Protein AF-A0A945R074-F1 (afdb_monomer_lite)

Sequence (89 aa):
MTLMVDDLDRIEHLSTLIAEWSASFLKQVDQQSVAATNHPRPLDEPLAADGLGAEETFAEFKKHLAPGLSGSVGPRYLGFVTGGVTPAA

Secondary structure (DSSP, 8-state):
-HHHHHHHHTHHHHHHHHHHHHHHHHTTGGGS-SS--PPPPPP-SPPPSS---HHHHHHHHHHHTGGG--GGGSTT--SSSS----TT-

Foldseek 3Di:
DVQVVVCVVCVVVLVVVVVVVVVVCLVCLVVFALDQPDDDDPDPDDDDPDDPHSVVVVVCCVVPPVVRDGSVLDPPNPDDPPHPDDPVD

pLDDT: mean 85.9, std 12.96, range [39.53, 98.44]

Structure (mmCIF, N/CA/C/O backbone):
data_AF-A0A945R074-F1
#
_entry.id   AF-A0A945R074-F1
#
loop_
_atom_site.group_PDB
_atom_site.id
_atom_site.type_symbol
_atom_site.label_atom_id
_atom_site.label_alt_id
_atom_site.label_comp_id
_atom_site.label_asym_id
_atom_site.label_entity_id
_atom_site.label_seq_id
_atom_site.pdbx_PDB_ins_code
_atom_site.Cartn_x
_atom_site.Cartn_y
_atom_site.Cartn_z
_atom_site.occupancy
_atom_site.B_iso_or_equiv
_atom_site.auth_seq_id
_atom_site.auth_comp_id
_atom_site.auth_asym_id
_atom_site.auth_atom_id
_atom_site.pdbx_PDB_model_num
ATOM 1 N N . MET A 1 1 ? 14.682 -3.075 -21.301 1.00 60.78 1 MET A N 1
ATOM 2 C CA . MET A 1 1 ? 14.020 -1.828 -21.758 1.00 60.78 1 MET A CA 1
ATOM 3 C C . MET A 1 1 ? 12.542 -2.035 -22.104 1.00 60.78 1 MET A C 1
ATOM 5 O O . MET A 1 1 ? 11.808 -1.064 -22.056 1.00 60.78 1 MET A O 1
ATOM 9 N N . THR A 1 2 ? 12.089 -3.264 -22.389 1.00 82.19 2 THR A N 1
ATOM 10 C CA . THR A 1 2 ? 10.689 -3.579 -22.741 1.00 82.19 2 THR A CA 1
ATOM 11 C C . THR A 1 2 ? 9.710 -3.452 -21.566 1.00 82.19 2 THR A C 1
ATOM 13 O O . THR A 1 2 ? 8.698 -2.791 -21.722 1.00 82.19 2 THR A O 1
ATOM 16 N N . LEU A 1 3 ? 10.070 -3.923 -20.361 1.00 89.12 3 LEU A N 1
ATOM 17 C CA . LEU A 1 3 ? 9.163 -3.935 -19.195 1.00 89.12 3 LEU A CA 1
ATOM 18 C C . LEU A 1 3 ? 8.579 -2.563 -18.825 1.00 89.12 3 LEU A C 1
ATOM 20 O O . LEU A 1 3 ? 7.402 -2.458 -18.526 1.00 89.12 3 LEU A O 1
ATOM 24 N N . MET A 1 4 ? 9.380 -1.496 -18.883 1.00 90.00 4 MET A N 1
ATOM 25 C CA . MET A 1 4 ? 8.891 -0.141 -18.596 1.00 90.00 4 MET A CA 1
ATOM 26 C C . MET A 1 4 ? 7.896 0.354 -19.656 1.00 90.00 4 MET A C 1
ATOM 28 O O . MET A 1 4 ? 6.979 1.103 -19.334 1.00 90.00 4 MET A O 1
ATOM 32 N N . VAL A 1 5 ? 8.099 -0.026 -20.920 1.00 93.94 5 VAL A N 1
ATOM 33 C CA . VAL A 1 5 ? 7.183 0.322 -22.014 1.00 93.94 5 VAL A CA 1
ATOM 34 C C . VAL A 1 5 ? 5.896 -0.491 -21.882 1.00 93.94 5 VAL A C 1
ATOM 36 O O . VAL A 1 5 ? 4.819 0.081 -21.971 1.00 93.94 5 VAL A O 1
ATOM 39 N N . ASP A 1 6 ? 6.007 -1.780 -21.556 1.00 94.62 6 ASP A N 1
ATOM 40 C CA . ASP A 1 6 ? 4.857 -2.650 -21.298 1.00 94.62 6 ASP A CA 1
ATOM 41 C C . ASP A 1 6 ? 4.035 -2.156 -20.091 1.00 94.62 6 ASP A C 1
ATOM 43 O O . ASP A 1 6 ? 2.805 -2.124 -20.140 1.00 94.62 6 ASP A O 1
ATOM 47 N N . ASP A 1 7 ? 4.702 -1.716 -19.018 1.00 96.62 7 ASP A N 1
ATOM 48 C CA . ASP A 1 7 ? 4.056 -1.104 -17.852 1.00 96.62 7 ASP A CA 1
ATOM 49 C C . ASP A 1 7 ? 3.344 0.203 -18.230 1.00 96.62 7 ASP A C 1
ATOM 51 O O . ASP A 1 7 ? 2.230 0.458 -17.768 1.00 96.62 7 ASP A O 1
ATOM 55 N N . LEU A 1 8 ? 3.959 1.028 -19.086 1.00 96.69 8 LEU A N 1
ATOM 56 C CA . LEU A 1 8 ? 3.349 2.266 -19.569 1.00 96.69 8 LEU A CA 1
ATOM 57 C C . LEU A 1 8 ? 2.093 1.983 -20.403 1.00 96.69 8 LEU A C 1
ATOM 59 O O . LEU A 1 8 ? 1.062 2.615 -20.178 1.00 96.69 8 LEU A O 1
ATOM 63 N N . ASP A 1 9 ? 2.148 1.004 -21.304 1.00 97.75 9 ASP A N 1
ATOM 64 C CA . ASP A 1 9 ? 1.002 0.590 -22.119 1.00 97.75 9 ASP A CA 1
ATOM 65 C C . ASP A 1 9 ? -0.135 -0.001 -21.260 1.00 97.75 9 ASP A C 1
ATOM 67 O O . ASP A 1 9 ? -1.306 0.043 -21.642 1.00 97.75 9 ASP A O 1
ATOM 71 N N . ARG A 1 10 ? 0.188 -0.518 -20.066 1.00 96.94 10 ARG A N 1
ATOM 72 C CA . ARG A 1 10 ? -0.759 -1.104 -19.101 1.00 96.94 10 ARG A CA 1
ATOM 73 C C . ARG A 1 10 ? -1.070 -0.193 -17.908 1.00 96.94 10 ARG A C 1
ATOM 75 O O . ARG A 1 10 ? -1.673 -0.657 -16.936 1.00 96.94 10 ARG A O 1
ATOM 82 N N . ILE A 1 11 ? -0.708 1.089 -17.958 1.00 97.06 11 ILE A N 1
ATOM 83 C CA . ILE A 1 11 ? -0.746 1.976 -16.784 1.00 97.06 11 ILE A CA 1
ATOM 84 C C . ILE A 1 11 ? -2.139 2.101 -16.149 1.00 97.06 11 ILE A C 1
ATOM 86 O O . ILE A 1 11 ? -2.256 2.152 -14.923 1.00 97.06 11 ILE A O 1
ATOM 90 N N . GLU A 1 12 ? -3.205 2.096 -16.955 1.00 98.38 12 GLU A N 1
ATOM 91 C CA . GLU A 1 12 ? -4.586 2.148 -16.460 1.00 98.38 12 GLU A CA 1
ATOM 92 C C . GLU A 1 12 ? -4.924 0.903 -15.632 1.00 98.38 12 GLU A C 1
ATOM 94 O O . GLU A 1 12 ? -5.412 1.010 -14.508 1.00 98.38 12 GLU A O 1
ATOM 99 N N . HIS A 1 13 ? -4.582 -0.279 -16.148 1.00 97.56 13 HIS A N 1
ATOM 100 C CA . HIS A 1 13 ? -4.797 -1.547 -15.459 1.00 97.56 13 HIS A CA 1
ATOM 101 C C . HIS A 1 13 ? -4.016 -1.621 -14.142 1.00 97.56 13 HIS A C 1
ATOM 103 O O . HIS A 1 13 ? -4.583 -1.978 -13.107 1.00 97.56 13 HIS A O 1
ATOM 109 N N . LEU A 1 14 ? -2.734 -1.248 -14.167 1.00 98.00 14 LEU A N 1
ATOM 110 C CA . LEU A 1 14 ? -1.880 -1.230 -12.977 1.00 98.00 14 LEU A CA 1
ATOM 111 C C . LEU A 1 14 ? -2.424 -0.268 -11.912 1.00 98.00 14 LEU A C 1
ATOM 113 O O . LEU A 1 14 ? -2.465 -0.604 -10.726 1.00 98.00 14 LEU A O 1
ATOM 117 N N . SER A 1 15 ? -2.905 0.901 -12.337 1.00 97.81 15 SER A N 1
ATOM 118 C CA . SER A 1 15 ? -3.513 1.890 -11.443 1.00 97.81 15 SER A CA 1
ATOM 119 C C . SER A 1 15 ? -4.789 1.352 -10.794 1.00 97.81 15 SER A C 1
ATOM 121 O O . SER A 1 15 ? -4.948 1.474 -9.579 1.00 97.81 15 SER A O 1
ATOM 123 N N . THR A 1 16 ? -5.672 0.705 -11.563 1.00 98.44 16 THR A N 1
ATOM 124 C CA . THR A 1 16 ? -6.881 0.059 -11.026 1.00 98.44 16 THR A CA 1
ATOM 125 C C . THR A 1 16 ? -6.531 -1.038 -10.024 1.00 98.44 16 THR A C 1
ATOM 127 O O . THR A 1 16 ? -7.069 -1.037 -8.917 1.00 98.44 16 THR A O 1
ATOM 130 N N . LEU A 1 17 ? -5.585 -1.918 -10.360 1.00 98.06 17 LEU A N 1
ATOM 131 C CA . LEU A 1 17 ? -5.137 -3.009 -9.491 1.00 98.06 17 LEU A CA 1
ATOM 132 C C . LEU A 1 17 ? -4.667 -2.497 -8.119 1.00 98.06 17 LEU A C 1
ATOM 134 O O . LEU A 1 17 ? -5.054 -3.029 -7.074 1.00 98.06 17 LEU A O 1
ATOM 138 N N . ILE A 1 18 ? -3.838 -1.451 -8.112 1.00 97.31 18 ILE A N 1
ATOM 139 C CA . ILE A 1 18 ? -3.289 -0.871 -6.881 1.00 97.31 18 ILE A CA 1
ATOM 140 C C . ILE A 1 18 ? -4.375 -0.118 -6.104 1.00 97.31 18 ILE A C 1
ATOM 142 O O . ILE A 1 18 ? -4.441 -0.231 -4.875 1.00 97.31 18 ILE A O 1
ATOM 146 N N . ALA A 1 19 ? -5.248 0.621 -6.793 1.00 97.12 19 ALA A N 1
ATOM 147 C CA . ALA A 1 19 ? -6.340 1.359 -6.165 1.00 97.12 19 ALA A CA 1
ATOM 148 C C . ALA A 1 19 ? -7.341 0.423 -5.466 1.00 97.12 19 ALA A C 1
ATOM 150 O O . ALA A 1 19 ? -7.708 0.663 -4.314 1.00 97.12 19 ALA A O 1
ATOM 151 N N . GLU A 1 20 ? -7.739 -0.675 -6.112 1.00 97.94 20 GLU A N 1
ATOM 152 C CA . GLU A 1 20 ? -8.659 -1.668 -5.542 1.00 97.94 20 GLU A CA 1
ATOM 153 C C . GLU A 1 20 ? -8.078 -2.357 -4.305 1.00 97.94 20 GLU A C 1
ATOM 155 O O . GLU A 1 20 ? -8.764 -2.523 -3.286 1.00 97.94 20 GLU A O 1
ATOM 160 N N . TRP A 1 21 ? -6.794 -2.718 -4.363 1.00 97.56 21 TRP A N 1
ATOM 161 C CA . TRP A 1 21 ? -6.095 -3.285 -3.217 1.00 97.56 21 TRP A CA 1
ATOM 162 C C . TRP A 1 21 ? -6.002 -2.278 -2.064 1.00 97.56 21 TRP A C 1
ATOM 164 O O . TRP A 1 21 ? -6.319 -2.618 -0.924 1.00 97.56 21 TRP A O 1
ATOM 174 N N . SER A 1 22 ? -5.652 -1.024 -2.360 1.00 94.69 22 SER A N 1
ATOM 175 C CA . SER A 1 22 ? -5.535 0.043 -1.357 1.00 94.69 22 SER A CA 1
ATOM 176 C C . SER A 1 22 ? -6.876 0.325 -0.679 1.00 94.69 22 SER A C 1
ATOM 178 O O . SER A 1 22 ? -6.954 0.407 0.547 1.00 94.69 22 SER A O 1
ATOM 180 N N . ALA A 1 23 ? -7.962 0.393 -1.453 1.00 94.75 23 ALA A N 1
ATOM 181 C CA . ALA A 1 23 ? -9.311 0.554 -0.921 1.00 94.75 23 ALA A CA 1
ATOM 182 C C . ALA A 1 23 ? -9.720 -0.628 -0.027 1.00 94.75 23 ALA A C 1
ATOM 184 O O . ALA A 1 23 ? -10.360 -0.434 1.008 1.00 94.75 23 ALA A O 1
ATOM 185 N N . SER A 1 24 ? -9.342 -1.850 -0.405 1.00 94.81 24 SER A N 1
ATOM 186 C CA . SER A 1 24 ? -9.579 -3.053 0.401 1.00 94.81 24 SER A CA 1
ATOM 187 C C . SER A 1 24 ? -8.797 -3.023 1.716 1.00 94.81 24 SER A C 1
ATOM 189 O O . SER A 1 24 ? -9.375 -3.300 2.766 1.00 94.81 24 SER A O 1
ATOM 191 N N . PHE A 1 25 ? -7.525 -2.615 1.681 1.00 92.81 25 PHE A N 1
ATOM 192 C CA . PHE A 1 25 ? -6.693 -2.439 2.872 1.00 92.81 25 PHE A CA 1
ATOM 193 C C . PHE A 1 25 ? -7.288 -1.400 3.832 1.00 92.81 25 PHE A C 1
ATOM 195 O O . PHE A 1 25 ? -7.453 -1.678 5.019 1.00 92.81 25 PHE A O 1
ATOM 202 N N . LEU A 1 26 ? -7.689 -0.228 3.325 1.00 90.62 26 LEU A N 1
ATOM 203 C CA . LEU A 1 26 ? -8.268 0.840 4.148 1.00 90.62 26 LEU A CA 1
ATOM 204 C C . LEU A 1 26 ? -9.570 0.416 4.841 1.00 90.62 26 LEU A C 1
ATOM 206 O O . LEU A 1 26 ? -9.796 0.788 5.989 1.00 90.62 26 LEU A O 1
ATOM 210 N N . LYS A 1 27 ? -10.403 -0.407 4.189 1.00 91.94 27 LYS A N 1
ATOM 211 C CA . LYS A 1 27 ? -11.630 -0.966 4.791 1.00 91.94 27 LYS A CA 1
ATOM 212 C C . LYS A 1 27 ? -11.366 -1.938 5.944 1.00 91.94 27 LYS A C 1
ATOM 214 O O . LYS A 1 27 ? -12.296 -2.240 6.680 1.00 91.94 27 LYS A O 1
ATOM 219 N N . GLN A 1 28 ? -10.140 -2.441 6.071 1.00 92.25 28 GLN A N 1
ATOM 220 C CA . GLN A 1 28 ? -9.72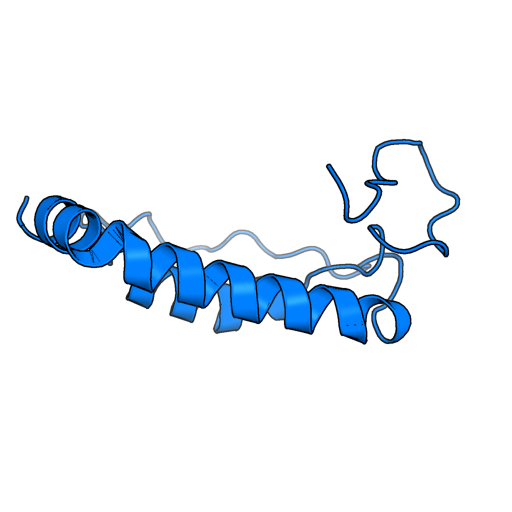9 -3.422 7.081 1.00 92.25 28 GLN A CA 1
ATOM 221 C C . GLN A 1 28 ? -8.682 -2.853 8.049 1.00 92.25 28 GLN A C 1
ATOM 223 O O . GLN A 1 28 ? -8.137 -3.583 8.878 1.00 92.25 28 GLN A O 1
ATOM 228 N N . VAL A 1 29 ? -8.365 -1.555 7.964 1.00 89.25 29 VAL A N 1
ATOM 229 C CA . VAL A 1 29 ? -7.332 -0.926 8.805 1.00 89.25 29 VAL A CA 1
ATOM 230 C C . VAL A 1 29 ? -7.684 -0.996 10.292 1.00 89.25 29 VAL A C 1
ATOM 232 O O . VAL A 1 29 ? -6.812 -1.045 11.158 1.00 89.25 29 VAL A O 1
ATOM 235 N N . ASP A 1 30 ? -8.976 -1.058 10.603 1.00 89.12 30 ASP A N 1
ATOM 236 C CA . ASP A 1 30 ? -9.481 -1.238 11.952 1.00 89.12 30 ASP A CA 1
ATOM 237 C C . ASP A 1 30 ? -9.153 -2.624 12.535 1.00 89.12 30 ASP A C 1
ATOM 239 O O . ASP A 1 30 ? -9.144 -2.773 13.755 1.00 89.12 30 ASP A O 1
ATOM 243 N N . GLN A 1 31 ? -8.787 -3.604 11.716 1.00 91.25 31 GLN A N 1
ATOM 244 C CA . GLN A 1 31 ? -8.339 -4.926 12.160 1.00 91.25 31 GLN A CA 1
ATOM 245 C C . GLN A 1 31 ? -6.819 -4.992 12.367 1.00 91.25 31 GLN A C 1
ATOM 247 O O . GLN A 1 31 ? -6.322 -5.931 12.985 1.00 91.25 31 GLN A O 1
ATOM 252 N N . GLN A 1 32 ? -6.074 -3.988 11.895 1.00 88.94 32 GLN A N 1
ATOM 253 C CA . GLN A 1 32 ? -4.617 -3.946 11.997 1.00 88.94 32 GLN A CA 1
ATOM 254 C C . GLN A 1 32 ? -4.141 -3.348 13.327 1.00 88.94 32 GLN A C 1
ATOM 256 O O . GLN A 1 32 ? -4.727 -2.403 13.876 1.00 88.94 32 GLN A O 1
ATOM 261 N N . SER A 1 33 ? -3.015 -3.861 13.826 1.00 90.75 33 SER A N 1
ATOM 262 C CA . SER A 1 33 ? -2.304 -3.271 14.964 1.00 90.75 33 SER A CA 1
ATOM 263 C C . SER A 1 33 ? -1.857 -1.852 14.624 1.00 90.75 33 SER A C 1
ATOM 265 O O . SER A 1 33 ? -1.215 -1.618 13.604 1.00 90.75 33 SER A O 1
ATOM 267 N N . VAL A 1 34 ? -2.173 -0.894 15.497 1.00 89.06 34 VAL A N 1
ATOM 268 C CA . VAL A 1 34 ? -1.886 0.538 15.284 1.00 89.06 34 VAL A CA 1
ATOM 269 C C . VAL A 1 34 ? -0.389 0.817 15.123 1.00 89.06 34 VAL A C 1
ATOM 271 O O . VAL A 1 34 ? -0.010 1.716 14.381 1.00 89.06 34 VAL A O 1
ATOM 274 N N . ALA A 1 35 ? 0.460 0.030 15.779 1.00 86.38 35 ALA A N 1
ATOM 275 C CA . ALA A 1 35 ? 1.905 0.073 15.625 1.00 86.38 35 ALA A CA 1
ATOM 276 C C . ALA A 1 35 ? 2.433 -1.330 15.317 1.00 86.38 35 ALA A C 1
ATOM 278 O O . ALA A 1 35 ? 2.010 -2.308 15.937 1.00 86.38 35 ALA A O 1
ATOM 279 N N . ALA A 1 36 ? 3.376 -1.412 14.381 1.00 79.69 36 ALA A N 1
ATOM 280 C CA . ALA A 1 36 ? 4.166 -2.614 14.167 1.00 79.69 36 ALA A CA 1
ATOM 281 C C . ALA A 1 36 ? 5.352 -2.600 15.141 1.00 79.69 36 ALA A C 1
ATOM 283 O O . ALA A 1 36 ? 6.158 -1.673 15.136 1.00 79.69 36 ALA A O 1
ATOM 284 N N . THR A 1 37 ? 5.453 -3.620 15.992 1.00 75.69 37 THR A N 1
ATOM 285 C CA . THR A 1 37 ? 6.591 -3.808 16.911 1.00 75.69 37 THR A CA 1
ATOM 286 C C . THR A 1 37 ? 7.674 -4.707 16.321 1.00 75.69 37 THR A C 1
ATOM 288 O O . THR A 1 37 ? 8.764 -4.814 16.875 1.00 75.69 37 THR A O 1
ATOM 291 N N . ASN A 1 38 ? 7.378 -5.367 15.198 1.00 74.88 38 ASN A N 1
ATOM 292 C CA . ASN A 1 38 ? 8.353 -6.156 14.465 1.00 74.88 38 ASN A CA 1
ATOM 293 C C . ASN A 1 38 ? 9.171 -5.224 13.578 1.00 74.88 38 ASN A C 1
ATOM 295 O O . ASN A 1 38 ? 8.643 -4.599 12.660 1.00 74.88 38 ASN A O 1
ATOM 299 N N . HIS A 1 39 ? 10.468 -5.150 13.850 1.00 70.62 39 HIS A N 1
ATOM 300 C CA . HIS A 1 39 ? 11.401 -4.449 12.984 1.00 70.62 39 HIS A CA 1
ATOM 301 C C . HIS A 1 39 ? 11.769 -5.366 11.813 1.00 70.62 39 HIS A C 1
ATOM 303 O O . HIS A 1 39 ? 12.282 -6.464 12.059 1.00 70.62 39 HIS A O 1
ATOM 309 N N . PRO A 1 40 ? 11.511 -4.964 10.555 1.00 71.62 40 PRO A N 1
ATOM 310 C CA . PRO A 1 40 ? 11.971 -5.740 9.418 1.00 71.62 40 PRO A CA 1
ATOM 311 C C . PRO A 1 40 ? 13.497 -5.822 9.467 1.00 71.62 40 PRO A C 1
ATOM 313 O O . PRO A 1 40 ? 14.186 -4.823 9.687 1.00 71.62 40 PRO A O 1
ATOM 316 N N . ARG A 1 41 ? 14.028 -7.033 9.293 1.00 76.94 41 ARG A N 1
ATOM 317 C CA . ARG A 1 41 ? 15.465 -7.218 9.105 1.00 76.94 41 ARG A CA 1
ATOM 318 C C . ARG A 1 41 ? 15.823 -6.704 7.705 1.00 76.94 41 ARG A C 1
ATOM 320 O O . ARG A 1 41 ? 15.063 -6.989 6.777 1.00 76.94 41 ARG A O 1
ATOM 327 N N . PRO A 1 42 ? 16.943 -5.982 7.536 1.00 73.38 42 PRO A N 1
ATOM 328 C CA . PRO A 1 42 ? 17.476 -5.706 6.209 1.00 73.38 42 PRO A CA 1
ATOM 329 C C . PRO A 1 42 ? 17.578 -7.005 5.406 1.00 73.38 42 PRO A C 1
ATOM 331 O O . PRO A 1 42 ? 17.972 -8.035 5.953 1.00 73.38 42 PRO A O 1
ATOM 334 N N . LEU A 1 43 ? 17.187 -6.963 4.134 1.00 77.38 43 LEU A N 1
ATOM 335 C CA . LEU A 1 43 ? 17.418 -8.090 3.240 1.00 77.38 43 LEU A CA 1
ATOM 336 C C . LEU A 1 43 ? 18.929 -8.214 3.026 1.00 77.38 43 LEU A C 1
ATOM 338 O O . LEU A 1 43 ? 19.587 -7.228 2.698 1.00 77.38 43 LEU A O 1
ATOM 342 N N . ASP A 1 44 ? 19.462 -9.420 3.209 1.00 81.38 44 ASP A N 1
ATOM 343 C CA . ASP A 1 44 ? 20.871 -9.732 2.926 1.00 81.38 44 ASP A CA 1
ATOM 344 C C . ASP A 1 44 ? 21.125 -9.899 1.409 1.00 81.38 44 ASP A C 1
ATOM 346 O O . ASP A 1 44 ? 22.246 -10.159 0.971 1.00 81.38 44 ASP A O 1
ATOM 350 N N . GLU A 1 45 ? 20.075 -9.763 0.596 1.00 83.62 45 GLU A N 1
ATOM 351 C CA . GLU A 1 45 ? 20.091 -9.965 -0.849 1.00 83.62 45 GLU A CA 1
ATOM 352 C C . GLU A 1 45 ? 20.550 -8.693 -1.582 1.00 83.62 45 GLU A C 1
ATOM 354 O O . GLU A 1 45 ? 20.071 -7.594 -1.280 1.00 83.62 45 GLU A O 1
ATOM 359 N N . PRO A 1 46 ? 21.466 -8.802 -2.562 1.00 87.38 46 PRO A N 1
ATOM 360 C CA . PRO A 1 46 ? 21.856 -7.661 -3.378 1.00 87.38 46 PRO A CA 1
ATOM 361 C C . PRO A 1 46 ? 20.685 -7.199 -4.251 1.00 87.38 46 PRO A C 1
ATOM 363 O O . PRO A 1 46 ? 19.854 -7.999 -4.680 1.00 87.38 46 PRO A O 1
ATOM 366 N N . LEU A 1 47 ? 20.652 -5.904 -4.571 1.00 87.44 47 LEU A N 1
ATOM 367 C CA . LEU A 1 47 ? 19.680 -5.374 -5.523 1.00 87.44 47 LEU A CA 1
ATOM 368 C C . LEU A 1 47 ? 19.865 -6.055 -6.888 1.00 87.44 47 LEU A C 1
ATOM 370 O O . LEU A 1 47 ? 20.984 -6.124 -7.403 1.00 87.44 47 LEU A O 1
ATOM 374 N N . ALA A 1 48 ? 18.769 -6.546 -7.466 1.00 87.62 48 ALA A N 1
ATOM 375 C CA . ALA A 1 48 ? 18.786 -7.165 -8.783 1.00 87.62 48 ALA A CA 1
ATOM 376 C C . ALA A 1 48 ? 19.266 -6.174 -9.859 1.00 87.62 48 ALA A C 1
ATOM 378 O O . ALA A 1 48 ? 18.974 -4.979 -9.799 1.00 87.62 48 ALA A O 1
ATOM 379 N N . ALA A 1 49 ? 19.997 -6.682 -10.854 1.00 90.25 49 ALA A N 1
ATOM 380 C CA . ALA A 1 49 ? 20.466 -5.877 -11.983 1.00 90.25 49 ALA A CA 1
ATOM 381 C C . ALA A 1 49 ? 19.324 -5.480 -12.937 1.00 90.25 49 ALA A C 1
ATOM 383 O O . ALA A 1 49 ? 19.397 -4.434 -13.581 1.00 90.25 49 ALA A O 1
ATOM 384 N N . ASP A 1 50 ? 18.272 -6.299 -12.991 1.00 90.50 50 ASP A N 1
ATOM 385 C CA . ASP A 1 50 ? 17.096 -6.107 -13.832 1.00 90.50 50 ASP A CA 1
ATOM 386 C C . ASP A 1 50 ? 15.854 -5.819 -12.978 1.00 90.50 50 ASP A C 1
ATOM 388 O O . ASP A 1 50 ? 15.695 -6.346 -11.875 1.00 90.50 50 ASP A O 1
ATOM 392 N N . GLY A 1 51 ? 14.959 -4.977 -13.499 1.00 90.00 51 GLY A N 1
ATOM 393 C CA . GLY A 1 51 ? 13.662 -4.707 -12.876 1.00 90.00 51 GLY A CA 1
ATOM 394 C C . GLY A 1 51 ? 12.662 -5.843 -13.107 1.00 90.00 51 GLY A C 1
ATOM 395 O O . GLY A 1 51 ? 12.737 -6.536 -14.117 1.00 90.00 51 GLY A O 1
ATOM 396 N N . LEU A 1 52 ? 11.703 -5.997 -12.189 1.00 92.94 52 LEU A N 1
ATOM 397 C CA . LEU A 1 52 ? 10.669 -7.039 -12.260 1.00 92.94 52 LEU A CA 1
ATOM 398 C C . LEU A 1 52 ? 9.432 -6.639 -13.082 1.00 92.94 52 LEU A C 1
ATOM 400 O O . LEU A 1 52 ? 8.674 -7.516 -13.465 1.00 92.94 52 LEU A O 1
ATOM 404 N N . GLY A 1 53 ? 9.233 -5.345 -13.353 1.00 95.00 53 GLY A N 1
ATOM 405 C CA . GLY A 1 53 ? 7.947 -4.821 -13.834 1.00 95.00 53 GLY A CA 1
ATOM 406 C C . GLY A 1 53 ? 6.990 -4.513 -12.678 1.00 95.00 53 GLY A C 1
ATOM 407 O O . GLY A 1 53 ? 7.192 -4.963 -11.543 1.00 95.00 53 GLY A O 1
ATOM 408 N N . ALA A 1 54 ? 5.987 -3.673 -12.923 1.00 95.75 54 ALA A N 1
ATOM 409 C CA . ALA A 1 54 ? 5.136 -3.133 -11.864 1.00 95.75 54 ALA A CA 1
ATOM 410 C C . ALA A 1 54 ? 4.256 -4.197 -11.189 1.00 95.75 54 ALA A C 1
ATOM 412 O O . ALA A 1 54 ? 4.092 -4.177 -9.967 1.00 95.75 54 ALA A O 1
ATOM 413 N N . GLU A 1 55 ? 3.701 -5.135 -11.957 1.00 95.94 55 GLU A N 1
ATOM 414 C CA . GLU A 1 55 ? 2.767 -6.140 -11.443 1.00 95.94 55 GLU A CA 1
ATOM 415 C C . GLU A 1 55 ? 3.470 -7.176 -10.553 1.00 95.94 55 GLU A C 1
ATOM 417 O O . GLU A 1 55 ? 3.027 -7.438 -9.430 1.00 95.94 55 GLU A O 1
ATOM 422 N N . GLU A 1 56 ? 4.610 -7.701 -10.998 1.00 95.56 56 GLU A N 1
ATOM 423 C CA . GLU A 1 56 ? 5.465 -8.610 -10.238 1.00 95.56 56 GLU A CA 1
ATOM 424 C C . GLU A 1 56 ? 6.031 -7.921 -8.994 1.00 95.56 56 GLU A C 1
ATOM 426 O O . GLU A 1 56 ? 6.002 -8.489 -7.900 1.00 95.56 56 GLU A O 1
ATOM 431 N N . THR A 1 57 ? 6.462 -6.660 -9.116 1.00 95.06 57 THR A N 1
ATOM 432 C CA . THR A 1 57 ? 6.892 -5.862 -7.956 1.00 95.06 57 THR A CA 1
ATOM 433 C C . THR A 1 57 ? 5.754 -5.712 -6.946 1.00 95.06 57 THR A C 1
ATOM 435 O O . THR A 1 57 ? 5.961 -5.847 -5.738 1.00 95.06 57 THR A O 1
ATOM 438 N N . PHE A 1 58 ? 4.526 -5.478 -7.415 1.00 97.38 58 PHE A N 1
ATOM 439 C CA . PHE A 1 58 ? 3.361 -5.388 -6.542 1.00 97.38 58 PHE A CA 1
ATOM 440 C C . PHE A 1 58 ? 3.001 -6.738 -5.899 1.00 97.38 58 PHE A C 1
ATOM 442 O O . PHE A 1 58 ? 2.543 -6.779 -4.753 1.00 97.38 58 PHE A O 1
ATOM 449 N N . ALA A 1 59 ? 3.234 -7.859 -6.585 1.00 96.50 59 ALA A N 1
ATOM 450 C CA . ALA A 1 59 ? 3.100 -9.193 -6.008 1.00 96.50 59 ALA A CA 1
ATOM 451 C C . ALA A 1 59 ? 4.110 -9.430 -4.870 1.00 96.50 59 ALA A C 1
ATOM 453 O O . ALA A 1 59 ? 3.708 -9.860 -3.785 1.00 96.50 59 ALA A O 1
ATOM 454 N N . GLU A 1 60 ? 5.379 -9.070 -5.071 1.00 93.56 60 GLU A N 1
ATOM 455 C CA . GLU A 1 60 ? 6.418 -9.150 -4.038 1.00 93.56 60 GLU A CA 1
ATOM 456 C C . GLU A 1 60 ? 6.109 -8.224 -2.850 1.00 93.56 60 GLU A C 1
ATOM 458 O O . GLU A 1 60 ? 6.201 -8.645 -1.694 1.00 93.56 60 GLU A O 1
ATOM 463 N N . PHE A 1 61 ? 5.614 -7.006 -3.102 1.00 93.94 61 PHE A N 1
ATOM 464 C CA . PHE A 1 61 ? 5.123 -6.108 -2.052 1.00 93.94 61 PHE A CA 1
ATOM 465 C C . PHE A 1 61 ? 4.012 -6.758 -1.217 1.00 93.94 61 PHE A C 1
ATOM 467 O O . PHE A 1 61 ? 4.109 -6.795 0.012 1.00 93.94 61 PHE A O 1
ATOM 474 N N . LYS A 1 62 ? 2.973 -7.312 -1.858 1.00 95.38 62 LYS A N 1
ATOM 475 C CA . LYS A 1 62 ? 1.858 -7.972 -1.156 1.00 95.38 62 LYS A CA 1
ATOM 476 C C . LYS A 1 62 ? 2.323 -9.155 -0.308 1.00 95.38 62 LYS A C 1
ATOM 478 O O . LYS A 1 62 ? 1.747 -9.417 0.744 1.00 95.38 62 LYS A O 1
ATOM 483 N N . LYS A 1 63 ? 3.345 -9.873 -0.768 1.00 92.75 63 LYS A N 1
ATOM 484 C CA . LYS A 1 63 ? 3.880 -11.063 -0.105 1.00 92.75 63 LYS A CA 1
ATOM 485 C C . LYS A 1 63 ? 4.797 -10.722 1.069 1.00 92.75 63 LYS A C 1
ATOM 487 O O . LYS A 1 63 ? 4.710 -11.372 2.107 1.00 92.75 63 LYS A O 1
ATOM 492 N N . HIS A 1 64 ? 5.658 -9.718 0.917 1.00 88.56 64 HIS A N 1
ATOM 493 C CA . HIS A 1 64 ? 6.758 -9.469 1.852 1.00 88.56 64 HIS A CA 1
ATOM 494 C C . HIS A 1 64 ? 6.584 -8.222 2.719 1.00 88.56 64 HIS A C 1
ATOM 496 O O . HIS A 1 64 ? 7.019 -8.220 3.868 1.00 88.56 64 HIS A O 1
ATOM 502 N N . LEU A 1 65 ? 5.945 -7.172 2.199 1.00 88.81 65 LEU A N 1
ATOM 503 C CA . LEU A 1 65 ? 5.844 -5.874 2.873 1.00 88.81 65 LEU A CA 1
ATOM 504 C C . LEU A 1 65 ? 4.444 -5.616 3.430 1.00 88.81 65 LEU A C 1
ATOM 506 O O . LEU A 1 65 ? 4.313 -5.196 4.579 1.00 88.81 65 LEU A O 1
ATOM 510 N N . ALA A 1 66 ? 3.397 -5.914 2.656 1.00 92.00 66 ALA A N 1
ATOM 511 C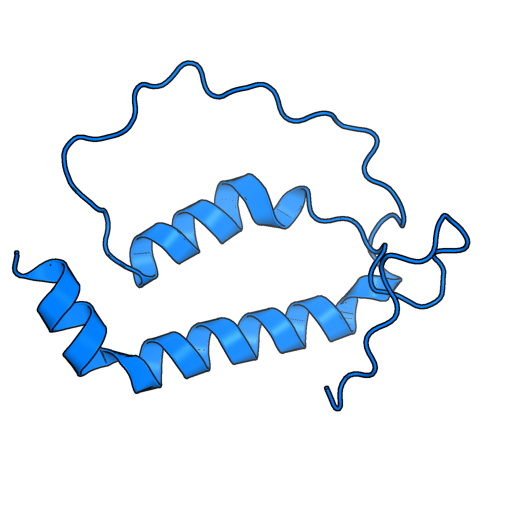 CA . ALA A 1 66 ? 2.014 -5.664 3.053 1.00 92.00 66 ALA A CA 1
ATOM 512 C C . ALA A 1 66 ? 1.609 -6.289 4.406 1.00 92.00 66 ALA A C 1
ATOM 514 O O . ALA A 1 66 ? 0.930 -5.602 5.171 1.00 92.00 66 ALA A O 1
ATOM 515 N N . PRO A 1 67 ? 2.039 -7.517 4.773 1.00 89.38 67 PRO A N 1
ATOM 516 C CA . PRO A 1 67 ? 1.712 -8.096 6.079 1.00 89.38 67 PRO A CA 1
ATOM 517 C C . PRO A 1 67 ? 2.300 -7.325 7.271 1.00 89.38 67 PRO A C 1
ATOM 519 O O . PRO A 1 67 ? 1.846 -7.503 8.398 1.00 89.38 67 PRO A O 1
ATOM 522 N N . GLY A 1 68 ? 3.324 -6.494 7.041 1.00 88.19 68 GLY A N 1
ATOM 523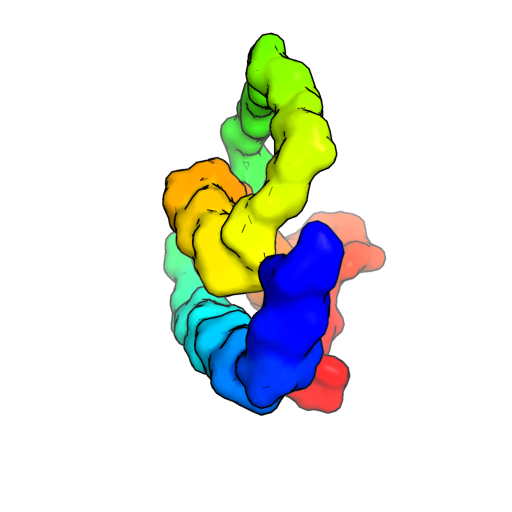 C CA . GLY A 1 68 ? 3.962 -5.662 8.061 1.00 88.19 68 GLY A CA 1
ATOM 524 C C . GLY A 1 68 ? 3.365 -4.259 8.203 1.00 88.19 68 GLY A C 1
ATOM 525 O O . GLY A 1 68 ? 3.834 -3.494 9.046 1.00 88.19 68 GLY A O 1
ATOM 526 N N . LEU A 1 69 ? 2.366 -3.891 7.394 1.00 88.75 69 LEU A N 1
ATOM 527 C CA . LEU A 1 69 ? 1.753 -2.564 7.456 1.00 88.75 69 LEU A CA 1
ATOM 528 C C . LEU A 1 69 ? 0.992 -2.365 8.770 1.00 88.75 69 LEU A C 1
ATOM 530 O O . LEU A 1 69 ? 0.132 -3.160 9.142 1.00 88.75 69 LEU A O 1
ATOM 534 N N . SER A 1 70 ? 1.273 -1.259 9.458 1.00 89.81 70 SER A N 1
ATOM 535 C CA . SER A 1 70 ? 0.535 -0.871 10.660 1.00 89.81 70 SER A CA 1
ATOM 536 C C . SER A 1 70 ? -0.776 -0.158 10.328 1.00 89.81 70 SER A C 1
ATOM 538 O O . SER A 1 70 ? -0.865 0.590 9.356 1.00 89.81 70 SER A O 1
ATOM 540 N N . GLY A 1 71 ? -1.756 -0.266 11.222 1.00 89.25 71 GLY A N 1
ATOM 541 C CA . GLY A 1 71 ? -3.014 0.485 11.191 1.00 89.25 71 GLY A CA 1
ATOM 542 C C . GLY A 1 71 ? -2.898 1.948 11.639 1.00 89.25 71 GLY A C 1
ATOM 543 O O . GLY A 1 71 ? -3.890 2.531 12.076 1.00 89.25 71 GLY A O 1
ATOM 544 N N . SER A 1 72 ? -1.705 2.546 11.577 1.00 87.38 72 SER A N 1
ATOM 545 C CA . SER A 1 72 ? -1.441 3.923 12.023 1.00 87.38 72 SER A CA 1
ATOM 546 C C . SER A 1 72 ? -2.125 4.992 11.165 1.00 87.38 72 SER A C 1
ATOM 548 O O . SER A 1 72 ? -2.292 6.120 11.612 1.00 87.38 72 SER A O 1
ATOM 550 N N . VAL A 1 73 ? -2.565 4.636 9.955 1.00 85.25 73 VAL A N 1
ATOM 551 C CA . VAL A 1 73 ? -3.366 5.511 9.083 1.00 85.25 73 VAL A CA 1
ATOM 552 C C . VAL A 1 73 ? -4.837 5.603 9.518 1.00 85.25 73 VAL A C 1
ATOM 554 O O . VAL A 1 73 ? -5.585 6.418 8.988 1.00 85.25 73 VAL A O 1
ATOM 557 N N . GL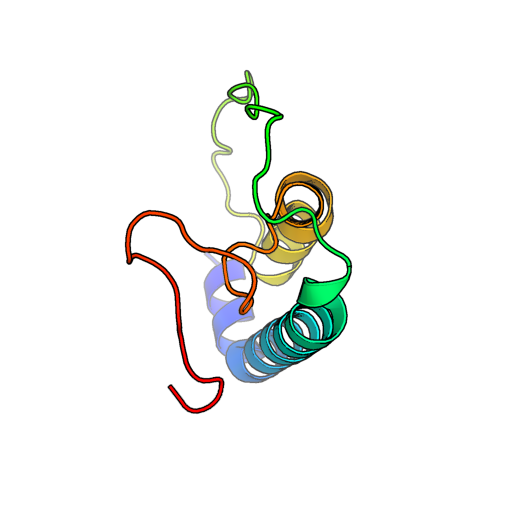Y A 1 74 ? -5.263 4.763 10.470 1.00 83.69 74 GLY A N 1
ATOM 558 C CA . GLY A 1 74 ? -6.611 4.757 11.032 1.00 83.69 74 GLY A CA 1
ATOM 559 C C . GLY A 1 74 ? -6.775 5.669 12.260 1.00 83.69 74 GLY A C 1
ATOM 560 O O . GLY A 1 74 ? -5.800 6.129 12.852 1.00 83.69 74 GLY A O 1
ATOM 561 N N . PRO A 1 75 ? -8.018 5.870 12.734 1.00 83.75 75 PRO A N 1
ATOM 562 C CA . PRO A 1 75 ? -8.348 6.850 13.780 1.00 83.75 75 PRO A CA 1
ATOM 563 C C . PRO A 1 75 ? -7.843 6.488 15.187 1.00 83.75 75 PRO A C 1
ATOM 565 O O . PRO A 1 75 ? -8.028 7.255 16.127 1.00 83.75 75 PRO A O 1
ATOM 568 N N . ARG A 1 76 ? -7.244 5.305 15.367 1.00 86.69 76 ARG A N 1
ATOM 569 C CA . ARG A 1 76 ? -6.729 4.836 16.664 1.00 86.69 76 ARG A CA 1
ATOM 570 C C . ARG A 1 76 ? -5.277 5.233 16.925 1.00 86.69 76 ARG A C 1
ATOM 572 O O . ARG A 1 76 ? -4.756 4.936 17.999 1.00 86.69 76 ARG A O 1
ATOM 579 N N . TYR A 1 77 ? -4.609 5.856 15.959 1.00 85.81 77 TYR A N 1
ATOM 580 C CA . TYR A 1 77 ? -3.252 6.347 16.144 1.00 85.81 77 TYR A CA 1
ATOM 581 C C . TYR A 1 77 ? -3.267 7.703 16.851 1.00 85.81 77 TYR A C 1
ATOM 583 O O . TYR A 1 77 ? -3.656 8.714 16.279 1.00 85.81 77 TYR A O 1
ATOM 591 N N . LEU A 1 78 ? -2.843 7.713 18.115 1.00 84.12 78 LEU A N 1
ATOM 592 C CA . LEU A 1 78 ? -2.772 8.910 18.968 1.00 84.12 78 LEU A CA 1
ATOM 593 C C . LEU A 1 78 ? -1.319 9.366 19.200 1.00 84.12 78 LEU A C 1
ATOM 595 O O . LEU A 1 78 ? -1.011 10.000 20.207 1.00 84.12 78 LEU A O 1
ATOM 599 N N . GLY A 1 79 ? -0.412 8.954 18.308 1.00 79.88 79 GLY A N 1
ATOM 600 C CA . GLY A 1 79 ? 1.005 9.300 18.352 1.00 79.88 79 GLY A CA 1
ATOM 601 C C . GLY A 1 79 ? 1.304 10.668 17.733 1.00 79.88 79 GLY A C 1
ATOM 602 O O . GLY A 1 79 ? 0.444 1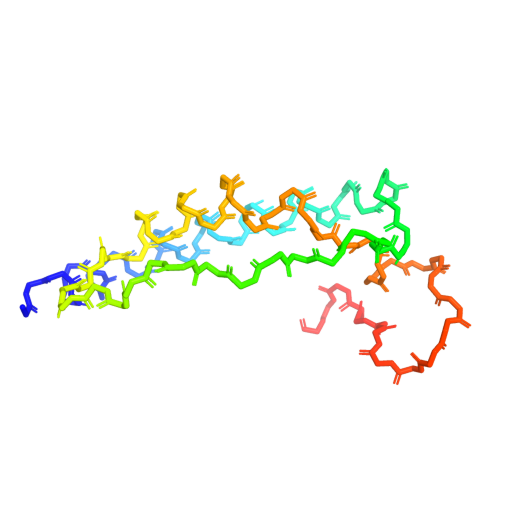1.540 17.641 1.00 79.88 79 GLY A O 1
ATOM 603 N N . PHE A 1 80 ? 2.552 10.859 17.304 1.00 72.81 80 PHE A N 1
ATOM 604 C CA . PHE A 1 80 ? 2.981 12.088 16.634 1.00 72.81 80 PHE A CA 1
ATOM 605 C C . PHE A 1 80 ? 2.194 12.285 15.331 1.00 72.81 80 PHE A C 1
ATOM 607 O O . PHE A 1 80 ? 2.012 11.331 14.584 1.00 72.81 80 PHE A O 1
ATOM 614 N N . VAL A 1 81 ? 1.735 13.503 15.029 1.00 62.19 81 VAL A N 1
ATOM 615 C CA . VAL A 1 81 ? 0.931 13.749 13.821 1.00 62.19 81 VAL A CA 1
ATOM 616 C C . VAL A 1 81 ? 1.818 13.658 12.579 1.00 62.19 81 VAL A C 1
ATOM 618 O O . VAL A 1 81 ? 2.421 14.634 12.145 1.00 62.19 81 VAL A O 1
ATOM 621 N N . THR A 1 82 ? 1.889 12.462 12.007 1.00 60.75 82 THR A N 1
ATOM 622 C CA . THR A 1 82 ? 2.357 12.208 10.639 1.00 60.75 82 THR A CA 1
ATOM 623 C C . THR A 1 82 ? 1.297 11.486 9.799 1.00 60.75 82 THR A C 1
ATOM 625 O O . THR A 1 82 ? 1.518 11.265 8.612 1.00 60.75 82 THR A O 1
ATOM 628 N N . GLY A 1 83 ? 0.135 11.142 10.379 1.00 55.44 83 GLY A N 1
ATOM 629 C CA . GLY A 1 83 ? -0.893 10.318 9.740 1.00 55.44 83 GLY A CA 1
ATOM 630 C C . GLY A 1 83 ? -2.304 10.636 10.230 1.00 55.44 83 GLY A C 1
ATOM 631 O O . GLY A 1 83 ? -2.594 10.590 11.421 1.00 55.44 83 GLY A O 1
ATOM 632 N N . GLY A 1 84 ? -3.158 10.975 9.271 1.00 55.53 84 GLY A N 1
ATOM 633 C CA . GLY A 1 84 ? -4.553 11.369 9.427 1.00 55.53 84 GLY A CA 1
ATOM 634 C C . GLY A 1 84 ? -5.039 11.894 8.082 1.00 55.53 84 GLY A C 1
ATOM 635 O O . GLY A 1 84 ? -5.397 13.060 7.961 1.00 55.53 84 GLY A O 1
ATOM 636 N N . VAL A 1 85 ? -4.927 11.072 7.035 1.00 58.53 85 VAL A N 1
ATOM 637 C CA . VAL A 1 85 ? -5.430 11.445 5.711 1.00 58.53 85 VAL A CA 1
ATOM 638 C C . VAL A 1 85 ? -6.923 11.157 5.681 1.00 58.53 85 VAL A C 1
ATOM 640 O O . VAL A 1 85 ? -7.370 10.047 5.971 1.00 58.53 85 VAL A O 1
ATOM 643 N N . THR A 1 86 ? -7.727 12.167 5.368 1.00 56.59 86 THR A N 1
ATOM 644 C CA . THR A 1 86 ? -9.114 11.918 4.982 1.00 56.59 86 THR A CA 1
ATOM 645 C C . THR A 1 86 ? -9.099 11.085 3.697 1.00 56.59 86 THR A C 1
ATOM 647 O 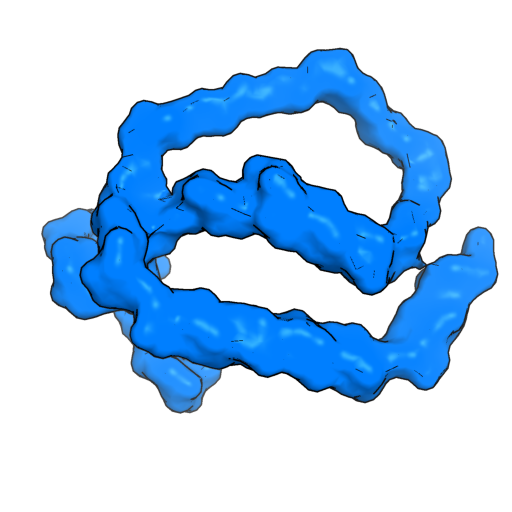O . THR A 1 86 ? -8.314 11.422 2.815 1.00 56.59 86 THR A O 1
ATOM 650 N N . PRO A 1 87 ? -9.973 10.076 3.512 1.00 57.25 87 PRO A N 1
ATOM 651 C CA . PRO A 1 87 ? -10.057 9.300 2.263 1.00 57.25 87 PRO A CA 1
ATOM 652 C C . PRO A 1 87 ? -10.321 10.129 0.990 1.00 57.25 87 PRO A C 1
ATOM 654 O O . PRO A 1 87 ? -10.332 9.580 -0.104 1.00 57.25 87 PRO A O 1
ATOM 657 N N . ALA A 1 88 ? -10.601 11.425 1.148 1.00 46.59 88 ALA A N 1
ATOM 658 C CA . ALA A 1 88 ? -10.853 12.399 0.094 1.00 46.59 88 ALA A CA 1
ATOM 659 C C . ALA A 1 88 ? -9.615 13.230 -0.316 1.00 46.59 88 ALA A C 1
ATOM 661 O O . ALA A 1 88 ? -9.786 14.206 -1.043 1.00 46.59 88 ALA A O 1
ATOM 662 N N . ALA A 1 89 ? -8.416 12.909 0.187 1.00 39.53 89 ALA A N 1
ATOM 663 C CA . ALA A 1 89 ? -7.165 13.552 -0.228 1.00 39.53 89 ALA A CA 1
ATOM 664 C C . ALA A 1 89 ? -6.505 12.796 -1.387 1.00 39.53 89 ALA A C 1
ATOM 666 O O . ALA A 1 89 ? -6.491 11.545 -1.326 1.00 39.53 89 ALA A O 1
#

Radius of gyration: 15.96 Å; chains: 1; bounding box: 34×25×42 Å